Protein AF-A0A7S7QBY3-F1 (afdb_monomer_lite)

Sequence (77 aa):
MGSPREKGGGAMIENVMTNPAYWRDRAARTRAKAELFRYQNSRANLLKIAEEYDRLANYAEQQLLRAPTLRLSGQSP

Radius of gyration: 19.53 Å; chains: 1; bounding box: 45×36×56 Å

Foldseek 3Di:
DDDDPDDDPPPVVVVCQLALVNLQVQLVVLQVVLVVDPDPVSSVVSNVVSVVSNVSSVVSVVVVVPPPPPPPPPDDD

Secondary structure (DSSP, 8-state):
--------SSTTTTTTTT-HHHHHHHHHHHHHHHHT--SHHHHHHHHHHHHHHHHHHHHHHHHHHHS--S-S-----

pLDDT: mean 78.82, std 20.6, range [41.22, 98.0]

Structure (mmCIF, N/CA/C/O backbone):
data_AF-A0A7S7QBY3-F1
#
_entry.id   AF-A0A7S7QBY3-F1
#
loop_
_atom_site.group_PDB
_atom_site.id
_atom_site.type_symbol
_atom_site.label_atom_id
_atom_site.label_alt_id
_atom_site.label_comp_id
_atom_site.label_asym_id
_atom_site.label_entity_id
_atom_site.label_seq_id
_atom_site.pdbx_PDB_ins_code
_atom_site.Cartn_x
_atom_site.Cartn_y
_atom_site.Cartn_z
_atom_site.occupancy
_atom_site.B_iso_or_equiv
_atom_site.auth_seq_id
_atom_site.auth_comp_id
_atom_site.auth_asym_id
_atom_site.auth_atom_id
_atom_site.pdbx_PDB_model_num
ATOM 1 N N . MET A 1 1 ? -31.088 29.456 -14.944 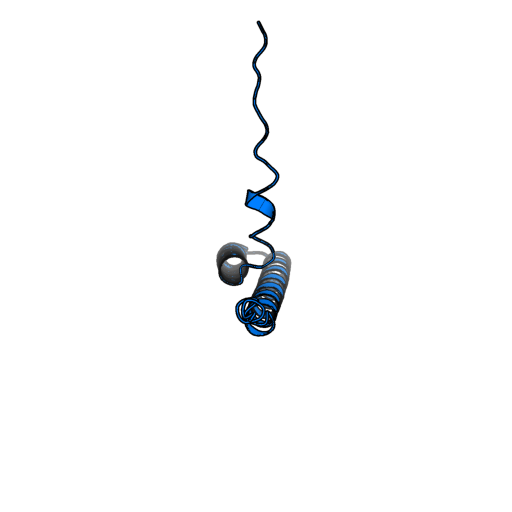1.00 41.22 1 MET A N 1
ATOM 2 C CA . MET A 1 1 ? -31.288 28.000 -14.791 1.00 41.22 1 MET A CA 1
ATOM 3 C C . MET A 1 1 ? -30.088 27.450 -14.022 1.00 41.22 1 MET A C 1
ATOM 5 O O . MET A 1 1 ? -29.051 27.186 -14.616 1.00 41.22 1 MET A O 1
ATOM 9 N N . GLY A 1 2 ? -30.156 27.439 -12.690 1.00 47.38 2 GLY A N 1
ATOM 10 C CA . GLY A 1 2 ? -29.074 26.920 -11.850 1.00 47.38 2 GLY A CA 1
ATOM 11 C C . GLY A 1 2 ? -29.122 25.397 -11.825 1.00 47.38 2 GLY A C 1
ATOM 12 O O . GLY A 1 2 ? -30.197 24.829 -11.670 1.00 47.38 2 GLY A O 1
ATOM 13 N N . SER A 1 3 ? -27.976 24.744 -11.987 1.00 47.59 3 SER A N 1
ATOM 14 C CA . SER A 1 3 ? -27.826 23.338 -11.611 1.00 47.59 3 SER A CA 1
ATOM 15 C C . SER A 1 3 ? -27.140 23.293 -10.248 1.00 47.59 3 SER A C 1
ATOM 17 O O . SER A 1 3 ? -25.944 23.586 -10.176 1.00 47.59 3 SER A O 1
ATOM 19 N N . PRO A 1 4 ? -27.856 22.965 -9.160 1.00 55.25 4 PRO A N 1
ATOM 20 C CA . PRO A 1 4 ? -27.231 22.688 -7.884 1.00 55.25 4 PRO A CA 1
ATOM 21 C C . PRO A 1 4 ? -26.738 21.244 -7.945 1.00 55.25 4 PRO A C 1
ATOM 23 O O . PRO A 1 4 ? -27.528 20.307 -7.871 1.00 55.25 4 PRO A O 1
ATOM 26 N N . ARG A 1 5 ? -25.430 21.034 -8.123 1.00 53.94 5 ARG A N 1
ATOM 27 C CA . ARG A 1 5 ? -24.850 19.719 -7.829 1.00 53.94 5 ARG A CA 1
ATOM 28 C C . ARG A 1 5 ? -24.322 19.750 -6.411 1.00 53.94 5 ARG A C 1
ATOM 30 O O . ARG A 1 5 ? -23.214 20.199 -6.128 1.00 53.94 5 ARG A O 1
ATOM 37 N N . GLU A 1 6 ? -25.225 19.357 -5.530 1.00 54.31 6 GLU A N 1
ATOM 38 C CA . GLU A 1 6 ? -25.039 19.268 -4.099 1.00 54.31 6 GLU A CA 1
ATOM 39 C C . GLU A 1 6 ? -23.868 18.336 -3.748 1.00 54.31 6 GLU A C 1
ATOM 41 O O . GLU A 1 6 ? -23.753 17.205 -4.216 1.00 54.31 6 GLU A O 1
ATOM 46 N N . LYS A 1 7 ? -22.948 18.902 -2.964 1.00 57.09 7 LYS A N 1
ATOM 47 C CA . LYS A 1 7 ? -22.235 18.323 -1.816 1.00 57.09 7 LYS A CA 1
ATOM 48 C C . LYS A 1 7 ? -22.381 16.799 -1.626 1.00 57.09 7 LYS A C 1
ATOM 50 O O . LYS A 1 7 ? -23.429 16.313 -1.226 1.00 57.09 7 LYS A O 1
ATOM 55 N N . GLY A 1 8 ? -21.265 16.075 -1.748 1.00 43.81 8 GLY A N 1
ATOM 56 C CA . GLY A 1 8 ? -21.172 14.677 -1.299 1.00 43.81 8 GLY A CA 1
ATOM 57 C C . GLY A 1 8 ? -19.755 14.109 -1.139 1.00 43.81 8 GLY A C 1
ATOM 58 O O . GLY A 1 8 ? -19.598 12.901 -1.041 1.00 43.81 8 GLY A O 1
ATOM 59 N N . GLY A 1 9 ? -18.707 14.943 -1.139 1.00 47.22 9 GLY A N 1
ATOM 60 C CA . GLY A 1 9 ? -17.309 14.476 -1.093 1.00 47.22 9 GLY A CA 1
ATOM 61 C C . GLY A 1 9 ? -16.710 14.280 0.306 1.00 47.22 9 GLY A C 1
ATOM 62 O O . GLY A 1 9 ? -15.561 13.867 0.401 1.00 47.22 9 GLY A O 1
ATOM 63 N N . GLY A 1 10 ? -17.446 14.607 1.376 1.00 43.69 10 GLY A N 1
ATOM 6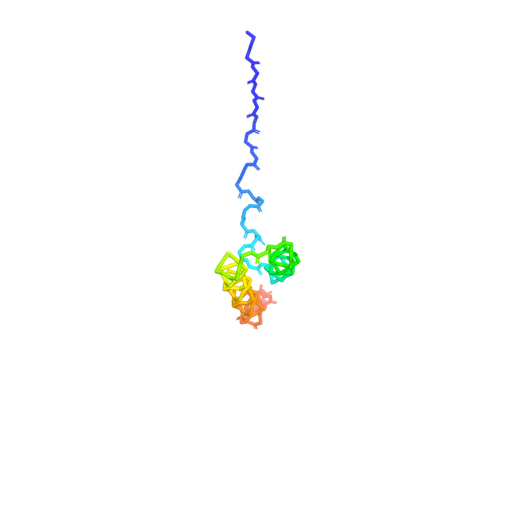4 C CA . GLY A 1 10 ? -16.920 14.612 2.750 1.00 43.69 10 GLY A CA 1
ATOM 65 C C . GLY A 1 10 ? -16.953 13.246 3.439 1.00 43.69 10 GLY A C 1
ATOM 66 O O . GLY A 1 10 ? -15.935 12.793 3.936 1.00 43.69 10 GLY A O 1
ATOM 67 N N . ALA A 1 11 ? -18.084 12.537 3.382 1.00 47.75 11 ALA A N 1
ATOM 68 C CA . ALA A 1 11 ? -18.296 11.342 4.208 1.00 47.75 11 ALA A CA 1
ATOM 69 C C . ALA A 1 11 ? -17.664 10.044 3.657 1.00 47.75 11 ALA A C 1
ATOM 71 O O . ALA A 1 11 ? -17.453 9.095 4.407 1.00 47.75 11 ALA A O 1
ATOM 72 N N . MET A 1 12 ? -17.342 9.965 2.355 1.00 50.41 12 MET A N 1
ATOM 73 C CA . MET A 1 12 ? -16.737 8.750 1.770 1.00 50.41 12 MET A CA 1
ATOM 74 C C . MET A 1 12 ? -15.216 8.659 1.966 1.00 50.41 12 MET A C 1
ATOM 76 O O . MET A 1 12 ? -14.657 7.567 1.868 1.00 50.41 12 MET A O 1
ATOM 80 N N . ILE A 1 13 ? -14.537 9.775 2.261 1.00 51.25 13 ILE A N 1
ATOM 81 C CA . ILE A 1 13 ? -13.090 9.780 2.535 1.00 51.25 13 ILE A CA 1
ATOM 82 C C . ILE A 1 13 ? -12.762 9.426 3.991 1.00 51.25 13 ILE A C 1
ATOM 84 O O . ILE A 1 13 ? -11.658 8.962 4.273 1.00 51.25 13 ILE A O 1
ATOM 88 N N . GLU A 1 14 ? -13.721 9.590 4.906 1.00 51.94 14 GLU A N 1
ATOM 89 C CA . GLU A 1 14 ? -13.511 9.388 6.345 1.00 51.94 14 GLU A CA 1
ATOM 90 C C . GLU A 1 14 ? -13.281 7.913 6.716 1.00 51.94 14 GLU A C 1
ATOM 92 O O . GLU A 1 14 ? -12.698 7.629 7.757 1.00 51.94 14 GLU A O 1
ATOM 97 N N . ASN A 1 15 ? -13.641 6.965 5.839 1.00 63.62 15 ASN A N 1
ATOM 98 C CA . ASN A 1 15 ? -13.545 5.531 6.132 1.00 63.62 15 ASN A CA 1
ATOM 99 C C . ASN A 1 15 ? -12.485 4.763 5.318 1.00 63.62 15 ASN A C 1
ATOM 101 O O . ASN A 1 15 ? -12.334 3.559 5.502 1.00 63.62 15 ASN A O 1
ATOM 105 N N . VAL A 1 16 ? -11.744 5.399 4.400 1.00 67.12 16 VAL A N 1
ATOM 106 C CA . VAL A 1 16 ? -10.676 4.696 3.647 1.00 67.12 16 VAL A CA 1
ATOM 107 C C . VAL A 1 16 ? -9.376 4.599 4.435 1.00 67.12 16 VAL A C 1
ATOM 109 O O . VAL A 1 16 ? -8.678 3.594 4.335 1.00 67.12 16 VAL A O 1
ATOM 112 N N . MET A 1 17 ? -9.054 5.610 5.248 1.00 74.44 17 MET A N 1
ATOM 113 C CA . MET A 1 17 ? -7.800 5.635 6.010 1.00 74.44 17 MET A CA 1
ATOM 114 C C . MET A 1 17 ? -7.752 4.567 7.108 1.00 74.44 17 MET A C 1
ATOM 116 O O . MET A 1 17 ? -6.687 4.014 7.370 1.00 74.44 17 MET A O 1
ATOM 120 N N . THR A 1 18 ? -8.901 4.238 7.698 1.00 80.62 18 THR A N 1
ATOM 121 C CA . THR A 1 18 ? -9.057 3.258 8.784 1.00 80.62 18 THR A CA 1
ATOM 122 C C . THR A 1 18 ? -9.464 1.866 8.301 1.00 80.62 18 THR A C 1
ATOM 124 O O . THR A 1 18 ? -9.600 0.960 9.119 1.00 80.62 18 THR A O 1
ATOM 127 N N . ASN A 1 19 ? -9.649 1.660 6.994 1.00 89.31 19 ASN A N 1
ATOM 128 C CA . ASN A 1 19 ? -10.074 0.374 6.455 1.00 89.31 19 ASN A CA 1
ATOM 129 C C . ASN A 1 19 ? -8.863 -0.467 6.008 1.00 89.31 19 ASN A C 1
ATOM 131 O O . ASN A 1 19 ? -8.303 -0.210 4.937 1.00 89.31 19 ASN A O 1
ATOM 135 N N . PRO A 1 20 ? -8.470 -1.512 6.763 1.00 93.12 20 PRO A N 1
ATOM 136 C CA . PRO A 1 20 ? -7.344 -2.358 6.382 1.00 93.12 20 PRO A CA 1
ATOM 137 C C . PRO A 1 20 ? -7.583 -3.083 5.052 1.00 93.12 20 PRO A C 1
ATOM 139 O O . PRO A 1 20 ? -6.657 -3.206 4.252 1.00 93.12 20 PRO A O 1
ATOM 142 N N . ALA A 1 21 ? -8.819 -3.504 4.756 1.00 93.06 21 ALA A N 1
ATOM 143 C CA . ALA A 1 21 ? -9.139 -4.225 3.524 1.00 93.06 21 ALA A CA 1
ATOM 144 C C . ALA A 1 21 ? -8.929 -3.360 2.272 1.00 93.06 21 ALA A C 1
ATOM 146 O O . ALA A 1 21 ? -8.442 -3.857 1.257 1.00 93.06 21 ALA A O 1
ATOM 147 N N . TYR A 1 22 ? -9.220 -2.057 2.356 1.00 92.94 22 TYR A N 1
ATOM 148 C CA . TYR A 1 22 ? -8.944 -1.112 1.270 1.00 92.94 22 TYR A CA 1
ATOM 149 C C . TYR A 1 22 ? -7.445 -1.052 0.947 1.00 92.94 22 TYR A C 1
ATOM 151 O O . TYR A 1 22 ? -7.039 -1.138 -0.215 1.00 92.94 22 TYR A O 1
ATOM 159 N N . TRP A 1 23 ? -6.606 -0.957 1.978 1.00 95.25 23 TRP A N 1
ATOM 160 C CA . TRP A 1 23 ? -5.158 -0.905 1.809 1.00 95.25 23 TRP A CA 1
ATOM 161 C C . TRP A 1 23 ? -4.580 -2.226 1.283 1.00 95.25 23 TRP A C 1
ATOM 163 O O . TRP A 1 23 ? -3.737 -2.201 0.384 1.00 95.25 23 TRP A O 1
ATOM 173 N N . ARG A 1 24 ? -5.086 -3.379 1.745 1.00 96.56 24 ARG A N 1
ATOM 174 C CA . ARG A 1 24 ? -4.703 -4.699 1.206 1.00 96.56 24 ARG A CA 1
ATOM 175 C C . ARG A 1 24 ? -5.072 -4.849 -0.269 1.00 96.56 24 ARG A C 1
ATOM 177 O O . ARG A 1 24 ? -4.242 -5.291 -1.062 1.00 96.56 24 ARG A O 1
ATOM 184 N N . ASP A 1 25 ? -6.279 -4.441 -0.653 1.00 96.31 25 ASP A N 1
ATOM 185 C CA . ASP A 1 25 ? -6.730 -4.462 -2.047 1.00 96.31 25 ASP A CA 1
ATOM 186 C C . ASP A 1 25 ? -5.824 -3.596 -2.942 1.00 96.31 25 ASP A C 1
ATOM 188 O O . ASP A 1 25 ? -5.344 -4.045 -3.988 1.00 96.31 25 ASP A O 1
ATOM 192 N N . ARG A 1 26 ? -5.487 -2.381 -2.492 1.00 95.88 26 ARG A N 1
ATOM 193 C CA . ARG A 1 26 ? -4.552 -1.490 -3.196 1.00 95.88 26 ARG A CA 1
ATOM 194 C C . ARG A 1 26 ? -3.158 -2.096 -3.327 1.00 95.88 26 ARG A C 1
ATOM 196 O O . ARG A 1 26 ? -2.561 -1.998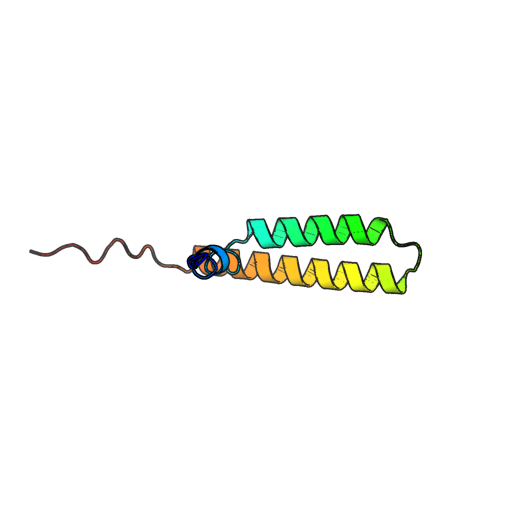 -4.404 1.00 95.88 26 ARG A O 1
ATOM 203 N N . ALA A 1 27 ? -2.650 -2.739 -2.278 1.00 97.75 27 ALA A N 1
ATOM 204 C CA . ALA A 1 27 ? -1.374 -3.443 -2.318 1.00 97.75 27 ALA A CA 1
ATOM 205 C C . ALA A 1 27 ? -1.401 -4.571 -3.364 1.00 97.75 27 ALA A C 1
ATOM 207 O O . ALA A 1 27 ? -0.525 -4.631 -4.229 1.00 97.75 27 ALA A O 1
ATOM 208 N N . ALA A 1 28 ? -2.445 -5.406 -3.359 1.00 97.88 28 ALA A N 1
ATOM 209 C CA . ALA A 1 28 ? -2.615 -6.509 -4.305 1.00 97.88 28 ALA A CA 1
ATOM 210 C C . ALA A 1 28 ? -2.679 -6.025 -5.764 1.00 97.88 28 ALA A C 1
ATOM 212 O O . ALA A 1 28 ? -1.923 -6.506 -6.609 1.00 97.88 28 ALA A O 1
ATOM 213 N N . ARG A 1 29 ? -3.498 -5.006 -6.059 1.00 97.62 29 ARG A N 1
ATOM 214 C CA . ARG A 1 29 ? -3.577 -4.413 -7.408 1.00 97.62 29 ARG A CA 1
ATOM 215 C C . ARG A 1 29 ? -2.247 -3.818 -7.858 1.00 97.62 29 ARG A C 1
ATOM 217 O O . ARG A 1 29 ? -1.903 -3.897 -9.035 1.00 97.62 29 ARG A O 1
ATOM 224 N N . THR A 1 30 ? -1.491 -3.225 -6.936 1.00 97.44 30 THR A N 1
ATOM 225 C CA . THR A 1 30 ? -0.185 -2.631 -7.248 1.00 97.44 30 THR A CA 1
ATOM 226 C C . THR A 1 30 ? 0.856 -3.707 -7.554 1.00 97.44 30 THR A C 1
ATOM 228 O O . THR A 1 30 ? 1.622 -3.539 -8.502 1.00 97.44 30 THR A O 1
ATOM 231 N N . ARG A 1 31 ? 0.842 -4.837 -6.833 1.00 97.50 31 ARG A N 1
ATOM 232 C CA . ARG A 1 31 ? 1.683 -6.006 -7.147 1.00 97.50 31 ARG A CA 1
ATOM 233 C C . ARG A 1 31 ? 1.351 -6.589 -8.515 1.00 97.50 31 ARG A C 1
ATOM 235 O O . ARG A 1 31 ? 2.253 -6.700 -9.335 1.00 97.50 31 ARG A O 1
ATOM 242 N N . ALA A 1 32 ? 0.070 -6.838 -8.790 1.00 97.06 32 ALA A N 1
ATOM 243 C CA . ALA A 1 32 ? -0.378 -7.321 -10.096 1.00 97.06 32 ALA A CA 1
ATOM 244 C C . ALA A 1 32 ? 0.044 -6.364 -11.221 1.00 97.06 32 ALA A C 1
ATOM 246 O O . ALA A 1 32 ? 0.541 -6.779 -12.263 1.00 97.06 32 ALA A O 1
ATOM 247 N N . LYS A 1 33 ? -0.065 -5.048 -10.990 1.00 95.56 33 LYS A N 1
ATOM 248 C CA . LYS A 1 33 ? 0.444 -4.047 -11.928 1.00 95.56 33 LYS A CA 1
ATOM 249 C C . LYS A 1 33 ? 1.958 -4.151 -12.102 1.00 95.56 33 LYS A C 1
ATOM 251 O O . LYS A 1 33 ? 2.414 -4.046 -13.230 1.00 95.56 33 LYS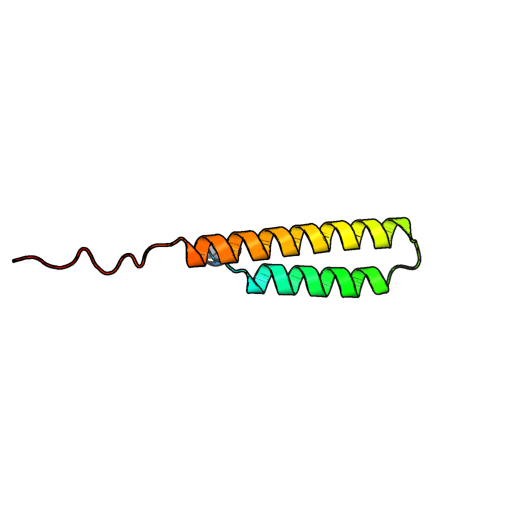 A O 1
ATOM 256 N N . ALA A 1 34 ? 2.729 -4.356 -11.033 1.00 96.38 34 ALA A N 1
ATOM 257 C CA . ALA A 1 34 ? 4.185 -4.494 -11.090 1.00 96.38 34 ALA A CA 1
ATOM 258 C C . ALA A 1 34 ? 4.638 -5.687 -11.945 1.00 96.38 34 ALA A C 1
ATOM 260 O O . ALA A 1 34 ? 5.662 -5.590 -12.619 1.00 96.38 34 ALA A O 1
ATOM 261 N N . GLU A 1 35 ? 3.871 -6.779 -11.959 1.00 94.25 35 GLU A N 1
ATOM 262 C CA . GLU A 1 35 ? 4.141 -7.954 -12.801 1.00 94.25 35 GLU A CA 1
ATOM 263 C C . GLU A 1 35 ? 4.030 -7.651 -14.301 1.00 94.25 35 GLU A C 1
ATOM 265 O O . GLU A 1 35 ? 4.725 -8.267 -15.104 1.00 94.25 35 GLU A O 1
ATOM 270 N N . LEU A 1 36 ? 3.236 -6.646 -14.682 1.00 93.81 36 LEU A N 1
ATOM 271 C CA . LEU A 1 36 ? 3.096 -6.206 -16.073 1.00 93.81 36 LEU A CA 1
ATOM 272 C C . LEU A 1 36 ? 4.284 -5.354 -16.561 1.00 93.81 36 LEU A C 1
ATOM 274 O O . LEU A 1 36 ? 4.376 -5.053 -17.752 1.00 93.81 36 LEU A O 1
ATOM 278 N N . PHE A 1 37 ? 5.196 -4.933 -15.675 1.00 90.62 37 PHE A N 1
ATOM 279 C CA . PHE A 1 37 ? 6.334 -4.090 -16.053 1.00 90.62 37 PHE A CA 1
ATOM 280 C C . PHE A 1 37 ? 7.564 -4.920 -16.418 1.00 90.62 37 PHE A C 1
ATOM 282 O O . PHE A 1 37 ? 8.131 -5.640 -15.599 1.00 90.62 37 PHE A O 1
ATOM 289 N N . ARG A 1 38 ? 8.054 -4.710 -17.645 1.00 87.88 38 ARG A N 1
ATOM 290 C CA . ARG A 1 38 ? 9.305 -5.300 -18.148 1.00 87.88 38 ARG A CA 1
ATOM 291 C C . ARG A 1 38 ? 10.556 -4.687 -17.510 1.00 87.88 38 ARG A C 1
ATOM 293 O O . ARG A 1 38 ? 11.573 -5.359 -17.364 1.00 87.88 38 ARG A O 1
ATOM 300 N N . TYR A 1 39 ? 10.496 -3.405 -17.146 1.00 92.00 39 TYR A N 1
ATOM 301 C CA . TYR A 1 39 ? 11.628 -2.690 -16.561 1.00 92.00 39 TYR A CA 1
ATOM 302 C C . TYR A 1 39 ? 11.735 -2.961 -15.062 1.00 92.00 39 TYR A C 1
ATOM 304 O O . TYR A 1 39 ? 10.840 -2.609 -14.290 1.00 92.00 39 TYR A O 1
ATOM 312 N N . GLN A 1 40 ? 12.871 -3.528 -14.649 1.00 91.38 40 GLN A N 1
ATOM 313 C CA . GLN A 1 40 ? 13.120 -3.924 -13.260 1.00 91.38 40 GLN A CA 1
ATOM 314 C C . GLN A 1 40 ? 12.994 -2.750 -12.279 1.00 91.38 40 GLN A C 1
ATOM 316 O O . GLN A 1 40 ? 12.399 -2.912 -11.220 1.00 91.38 40 GLN A O 1
ATOM 321 N N . ASN A 1 41 ? 13.466 -1.552 -12.647 1.00 93.62 41 ASN A N 1
ATOM 322 C CA . ASN A 1 41 ? 13.369 -0.374 -11.780 1.00 93.62 41 ASN A CA 1
ATOM 323 C C . ASN A 1 41 ? 11.912 0.068 -11.547 1.00 93.62 41 ASN A C 1
ATOM 325 O O . ASN A 1 41 ? 11.510 0.334 -10.416 1.00 93.62 41 ASN A O 1
ATOM 329 N N . SER A 1 42 ? 11.092 0.095 -12.602 1.00 92.88 42 SER A N 1
ATOM 330 C CA . SER A 1 42 ? 9.667 0.434 -12.497 1.00 92.88 42 SER A CA 1
ATOM 331 C C . SER A 1 42 ? 8.900 -0.607 -11.683 1.00 92.88 42 SER A C 1
ATOM 333 O O . SER A 1 42 ? 8.092 -0.241 -10.829 1.00 92.88 42 SER A O 1
ATOM 335 N N . ARG A 1 43 ? 9.197 -1.896 -11.895 1.00 95.12 43 ARG A N 1
ATOM 336 C CA . ARG A 1 43 ? 8.647 -2.995 -11.094 1.00 95.12 43 ARG A CA 1
ATOM 337 C C . ARG A 1 43 ? 9.016 -2.840 -9.620 1.00 95.12 43 ARG A C 1
ATOM 339 O O . ARG A 1 43 ? 8.129 -2.871 -8.774 1.00 95.12 43 ARG A O 1
ATOM 346 N N . ALA A 1 44 ? 10.293 -2.620 -9.313 1.00 96.56 44 ALA A N 1
ATOM 347 C CA . ALA A 1 44 ? 10.768 -2.440 -7.944 1.00 96.56 44 ALA A CA 1
ATOM 348 C C . ALA A 1 44 ? 10.090 -1.247 -7.253 1.00 96.56 44 ALA A C 1
ATOM 350 O O . ALA A 1 44 ? 9.693 -1.353 -6.096 1.00 96.56 44 ALA A O 1
ATOM 351 N N . ASN A 1 45 ? 9.891 -0.133 -7.964 1.00 97.00 45 ASN A N 1
ATOM 352 C CA . ASN A 1 45 ? 9.184 1.021 -7.412 1.00 97.00 45 ASN A CA 1
ATOM 353 C C . ASN A 1 45 ? 7.715 0.706 -7.078 1.00 97.00 45 ASN A C 1
ATOM 355 O O . ASN A 1 45 ? 7.223 1.092 -6.022 1.00 97.00 45 ASN A O 1
ATOM 359 N N . LEU A 1 46 ? 7.016 -0.030 -7.947 1.00 97.12 46 LEU A N 1
ATOM 360 C CA . LEU A 1 46 ? 5.637 -0.452 -7.685 1.00 97.12 46 LEU A CA 1
ATOM 361 C C . LEU A 1 46 ? 5.545 -1.418 -6.501 1.00 97.12 46 LEU A C 1
ATOM 363 O O . LEU A 1 46 ? 4.627 -1.299 -5.693 1.00 97.12 46 LEU A O 1
ATOM 367 N N . LEU A 1 47 ? 6.505 -2.332 -6.355 1.00 97.69 47 LEU A N 1
ATOM 368 C CA . LEU A 1 47 ? 6.554 -3.228 -5.199 1.00 97.69 47 LEU A CA 1
ATOM 369 C C . LEU A 1 47 ? 6.747 -2.451 -3.891 1.00 97.69 47 LEU A C 1
ATOM 371 O O . LEU A 1 47 ? 5.976 -2.671 -2.962 1.00 97.69 47 LEU A O 1
ATOM 375 N N . LYS A 1 48 ? 7.647 -1.458 -3.860 1.00 97.88 48 LYS A N 1
ATOM 376 C CA . LYS A 1 48 ? 7.819 -0.573 -2.692 1.00 97.88 48 LYS A CA 1
ATOM 377 C C . LYS A 1 48 ? 6.529 0.157 -2.312 1.00 97.88 48 LYS A C 1
ATOM 379 O O . LYS A 1 48 ? 6.211 0.287 -1.133 1.00 97.88 48 LYS A O 1
ATOM 384 N N . ILE A 1 49 ? 5.762 0.616 -3.304 1.00 97.69 49 ILE A N 1
ATOM 385 C CA . ILE A 1 49 ? 4.457 1.251 -3.063 1.00 97.69 49 ILE A CA 1
ATOM 386 C C . ILE A 1 49 ? 3.456 0.236 -2.493 1.00 97.69 49 ILE A C 1
ATOM 388 O O . ILE A 1 49 ? 2.723 0.557 -1.560 1.00 97.69 49 ILE A O 1
ATOM 392 N N . ALA A 1 50 ? 3.429 -0.994 -3.013 1.00 97.88 50 ALA A N 1
ATOM 393 C CA . ALA A 1 50 ? 2.571 -2.047 -2.476 1.00 97.88 50 ALA A CA 1
ATOM 394 C C . ALA A 1 50 ? 2.919 -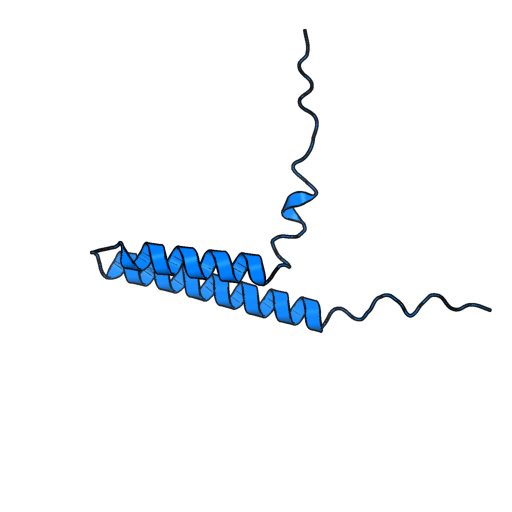2.396 -1.017 1.00 97.88 50 ALA A C 1
ATOM 396 O O . ALA A 1 50 ? 2.019 -2.621 -0.213 1.00 97.88 50 ALA A O 1
ATOM 397 N N . GLU A 1 51 ? 4.204 -2.396 -0.660 1.00 97.88 51 GLU A N 1
ATOM 398 C CA . GLU A 1 51 ? 4.661 -2.591 0.721 1.00 97.88 51 GLU A CA 1
ATOM 399 C C . GLU A 1 51 ? 4.220 -1.454 1.652 1.00 97.88 51 GLU A C 1
ATOM 401 O O . GLU A 1 51 ? 3.850 -1.707 2.797 1.00 97.88 51 GLU A O 1
ATOM 406 N N . GLU A 1 52 ? 4.216 -0.205 1.177 1.00 98.00 52 GLU A N 1
ATOM 407 C CA . GLU A 1 52 ? 3.672 0.924 1.945 1.00 98.00 52 GLU A CA 1
ATOM 408 C C . GLU A 1 52 ? 2.161 0.773 2.177 1.00 98.00 52 GLU A C 1
ATOM 410 O O . GLU A 1 52 ? 1.669 1.012 3.279 1.00 98.00 52 GLU A O 1
ATOM 415 N N . TYR A 1 53 ? 1.413 0.287 1.182 1.00 97.38 53 TYR A N 1
ATOM 416 C CA . TYR A 1 53 ? -0.002 -0.030 1.376 1.00 97.38 53 TYR A CA 1
ATOM 417 C C . TYR A 1 53 ? -0.220 -1.158 2.396 1.00 97.38 53 TYR A C 1
ATOM 419 O O . TYR A 1 53 ? -1.118 -1.044 3.224 1.00 97.38 53 TYR A O 1
ATOM 427 N N . ASP A 1 54 ? 0.608 -2.205 2.420 1.00 96.81 54 ASP A N 1
ATOM 428 C CA . ASP A 1 54 ? 0.525 -3.225 3.478 1.00 96.81 54 ASP A CA 1
ATOM 429 C C . ASP A 1 54 ? 0.830 -2.653 4.872 1.00 96.81 54 ASP A C 1
ATOM 431 O O . ASP A 1 54 ? 0.158 -3.005 5.843 1.00 96.81 54 ASP A O 1
ATOM 435 N N . ARG A 1 55 ? 1.790 -1.724 4.989 1.00 96.31 55 ARG A N 1
ATOM 436 C CA . ARG A 1 55 ? 2.062 -1.024 6.257 1.00 96.31 55 ARG A CA 1
ATOM 437 C C . ARG A 1 55 ? 0.859 -0.203 6.722 1.00 96.31 55 ARG A C 1
ATOM 439 O O . ARG A 1 55 ? 0.502 -0.275 7.898 1.00 96.31 55 ARG A O 1
ATOM 446 N N . LEU A 1 56 ? 0.191 0.504 5.810 1.00 94.75 56 LEU A N 1
ATOM 447 C CA . LEU A 1 56 ? -1.049 1.228 6.109 1.00 94.75 56 LEU A CA 1
ATOM 448 C C . LEU A 1 56 ? -2.192 0.286 6.505 1.00 94.75 56 LEU A C 1
ATOM 450 O O . LEU A 1 56 ? -2.9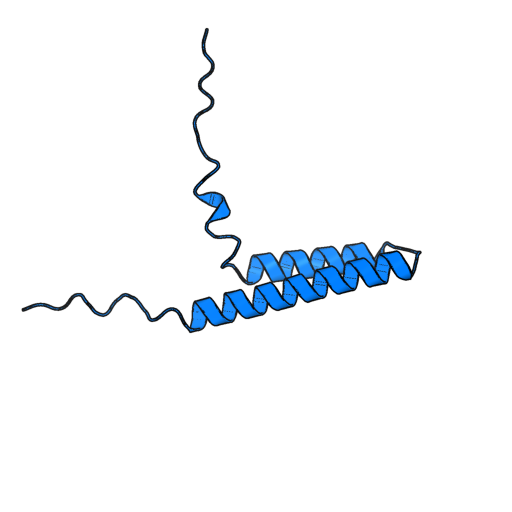28 0.591 7.441 1.00 94.75 56 LEU A O 1
ATOM 454 N N . ALA A 1 57 ? -2.308 -0.878 5.860 1.00 95.25 57 ALA A N 1
ATOM 455 C CA . ALA A 1 57 ? -3.283 -1.895 6.242 1.00 95.25 57 ALA A CA 1
ATOM 456 C C . ALA A 1 57 ? -3.053 -2.381 7.678 1.00 95.25 57 ALA A C 1
ATOM 458 O O . ALA A 1 57 ? -3.982 -2.392 8.481 1.00 95.25 57 ALA A O 1
ATOM 459 N N . ASN A 1 58 ? -1.808 -2.718 8.019 1.00 94.88 58 ASN A N 1
ATOM 460 C CA . ASN A 1 58 ? -1.442 -3.156 9.366 1.00 94.88 58 ASN A CA 1
ATOM 461 C C . ASN A 1 58 ? -1.697 -2.063 10.409 1.00 94.88 58 ASN A C 1
ATOM 463 O O . ASN A 1 58 ? -2.148 -2.356 11.513 1.00 94.88 58 ASN A O 1
ATOM 467 N N . TYR A 1 59 ? -1.416 -0.803 10.073 1.00 92.56 59 TYR A N 1
ATOM 468 C CA . TYR A 1 59 ? -1.683 0.325 10.960 1.00 92.56 59 TYR A CA 1
ATOM 469 C C . TYR A 1 59 ? -3.186 0.527 11.191 1.00 92.56 59 TYR A C 1
ATOM 471 O O . TYR A 1 59 ? -3.616 0.711 12.328 1.00 92.56 59 TYR A O 1
ATOM 479 N N . ALA A 1 60 ? -3.997 0.443 10.134 1.00 90.69 60 ALA A N 1
ATOM 480 C CA . ALA A 1 60 ? -5.451 0.512 10.232 1.00 90.69 60 ALA A CA 1
ATOM 481 C C . ALA A 1 60 ? -6.019 -0.628 11.094 1.00 90.69 60 ALA A C 1
ATOM 483 O O . ALA A 1 60 ? -6.846 -0.387 11.967 1.00 90.69 60 ALA A O 1
ATOM 484 N N . GLU A 1 61 ? -5.521 -1.852 10.916 1.00 91.50 61 GLU A N 1
ATOM 485 C CA . GLU A 1 61 ? -5.911 -3.012 11.724 1.00 91.50 61 GLU A CA 1
ATOM 486 C C . GLU A 1 61 ? -5.560 -2.816 13.208 1.00 91.50 61 GLU A C 1
ATOM 488 O O . GLU A 1 61 ? -6.402 -3.017 14.080 1.00 91.50 61 GLU A O 1
ATOM 493 N N . GLN A 1 62 ? -4.359 -2.312 13.505 1.00 91.06 62 GLN A N 1
ATOM 494 C CA . GLN A 1 62 ? -3.954 -1.969 14.873 1.00 91.06 62 GLN A CA 1
ATOM 495 C C . GLN A 1 62 ? -4.832 -0.875 15.487 1.00 91.06 62 GLN A C 1
ATOM 497 O O . GLN A 1 62 ? -5.159 -0.948 16.670 1.00 91.06 62 GLN A O 1
ATOM 502 N N . GLN A 1 63 ? -5.236 0.132 14.709 1.00 86.31 63 GLN A N 1
ATOM 503 C CA . GLN A 1 63 ? -6.159 1.158 15.190 1.00 86.31 63 GLN A CA 1
ATOM 504 C C . GLN A 1 63 ? -7.545 0.589 15.500 1.00 86.31 63 GLN A C 1
ATOM 506 O O . GLN A 1 63 ? -8.121 0.951 16.524 1.00 86.31 63 GLN A O 1
ATOM 511 N N . LEU A 1 64 ? -8.056 -0.329 14.674 1.00 84.44 64 LEU A N 1
ATOM 512 C CA . LEU A 1 64 ? -9.320 -1.019 14.942 1.00 84.44 64 LEU A CA 1
ATOM 513 C C . LEU A 1 64 ? -9.248 -1.869 16.215 1.00 84.44 64 LEU A C 1
ATOM 515 O O . LEU A 1 64 ? -10.188 -1.858 17.002 1.00 84.44 64 LEU A O 1
ATOM 519 N N . LEU A 1 65 ? -8.127 -2.556 16.450 1.00 83.81 65 LEU A N 1
ATOM 520 C CA . LEU A 1 65 ? -7.904 -3.339 17.671 1.00 83.81 65 LEU A CA 1
ATOM 521 C C . LEU A 1 65 ? -7.749 -2.459 18.919 1.00 83.81 65 LEU A C 1
ATOM 523 O O . LEU A 1 65 ? -8.112 -2.871 20.018 1.00 83.81 65 LEU A O 1
ATOM 527 N N . ARG A 1 66 ? -7.184 -1.256 18.761 1.00 78.19 66 ARG A N 1
ATOM 528 C CA . ARG A 1 66 ? -6.919 -0.323 19.862 1.00 78.19 66 ARG A CA 1
ATOM 529 C C . ARG A 1 66 ? -8.099 0.587 20.177 1.00 78.19 66 ARG A C 1
ATOM 531 O O . ARG A 1 66 ? -8.095 1.178 21.252 1.00 78.19 66 ARG A O 1
ATOM 538 N N . ALA A 1 67 ? -9.079 0.718 19.283 1.00 66.31 67 ALA A N 1
ATOM 539 C CA . ALA A 1 67 ? -10.312 1.435 19.567 1.00 66.31 67 ALA A CA 1
ATOM 540 C C . ALA A 1 67 ? -11.035 0.712 20.716 1.00 66.31 67 ALA A C 1
ATOM 542 O O . ALA A 1 67 ? -11.576 -0.376 20.503 1.00 66.31 67 ALA A O 1
ATOM 543 N N . PRO A 1 68 ? -11.047 1.266 21.946 1.00 56.25 68 PRO A N 1
ATOM 544 C CA . PRO A 1 68 ? -11.840 0.668 22.995 1.00 56.25 68 PRO A CA 1
ATOM 545 C C . PRO A 1 68 ? -13.288 0.781 22.535 1.00 56.25 68 PRO A C 1
ATOM 547 O O . PRO A 1 68 ? -13.725 1.844 22.091 1.00 56.25 68 PRO A O 1
ATOM 550 N N . THR A 1 69 ? -14.023 -0.321 22.617 1.00 55.44 69 THR A N 1
ATOM 551 C CA . THR A 1 69 ? -15.482 -0.345 22.595 1.00 55.44 69 THR A CA 1
ATOM 552 C C . THR A 1 69 ? -16.024 0.827 23.414 1.00 55.44 69 THR A C 1
ATOM 554 O O . THR A 1 69 ? -16.136 0.757 24.637 1.00 55.44 69 THR A O 1
ATOM 557 N N . LEU A 1 70 ? -16.361 1.920 22.728 1.00 50.91 70 LEU A N 1
ATOM 558 C CA . LEU A 1 70 ? -16.950 3.150 23.260 1.00 50.91 70 LEU A CA 1
ATOM 559 C C . LEU A 1 70 ? -18.446 2.889 23.529 1.00 50.91 70 LEU A C 1
ATOM 561 O O . LEU A 1 70 ? -19.343 3.516 22.966 1.00 50.91 70 LEU A O 1
ATOM 565 N N . ARG A 1 71 ? -18.706 1.828 24.303 1.00 51.84 71 ARG A N 1
ATOM 566 C CA . ARG A 1 71 ? -20.017 1.221 24.577 1.00 51.84 71 ARG A CA 1
ATOM 567 C C . ARG A 1 71 ? -20.172 0.787 26.039 1.00 51.84 71 ARG A C 1
ATOM 569 O O . ARG A 1 71 ? -21.011 -0.056 26.317 1.00 51.84 71 ARG A O 1
ATOM 576 N N . LEU A 1 72 ? -19.396 1.341 26.975 1.00 51.16 72 LEU A N 1
ATOM 577 C CA . LEU A 1 72 ? -19.580 1.053 28.409 1.00 51.16 72 LEU A CA 1
ATOM 578 C C . LEU A 1 72 ? -19.723 2.285 29.316 1.00 51.16 72 LEU A C 1
ATOM 580 O O . LEU A 1 72 ? -19.899 2.131 30.516 1.00 51.16 72 LEU A O 1
ATOM 584 N N . SER A 1 73 ? -19.762 3.503 28.778 1.00 49.91 73 SER A N 1
ATOM 585 C CA . SER A 1 73 ? -20.122 4.705 29.546 1.00 49.91 73 SER A CA 1
ATOM 586 C C . SER A 1 73 ? -21.567 5.117 29.256 1.00 49.91 73 SER A C 1
ATOM 588 O O . SER A 1 73 ? -21.844 6.169 28.690 1.00 49.91 73 SER A O 1
ATOM 590 N N . GLY A 1 74 ? -22.494 4.231 29.610 1.00 55.12 74 GLY A N 1
ATOM 591 C CA . GLY A 1 74 ? -23.934 4.444 29.483 1.00 55.12 74 GLY A CA 1
ATOM 592 C C . GLY A 1 74 ? -24.719 3.808 30.625 1.00 55.12 74 GLY A C 1
ATOM 593 O O . GLY A 1 74 ? -25.803 3.293 30.383 1.00 55.12 74 GLY A O 1
ATOM 594 N N . GLN A 1 75 ? -24.178 3.803 31.846 1.00 45.91 75 GLN A N 1
ATOM 595 C CA . GLN A 1 75 ? -24.908 3.315 33.014 1.00 45.91 75 GLN A CA 1
ATOM 596 C C . GLN A 1 75 ? -24.858 4.346 34.151 1.00 45.91 75 GLN A C 1
ATOM 598 O O . GLN A 1 75 ? -23.915 4.377 34.935 1.00 45.91 75 GLN A O 1
ATOM 603 N N . SER A 1 76 ? -25.893 5.192 34.195 1.00 42.00 76 SER A N 1
ATOM 604 C CA . SER A 1 76 ? -26.442 5.748 35.445 1.00 42.00 76 SER A CA 1
ATOM 605 C C . SER A 1 76 ? -27.236 4.624 36.133 1.00 42.00 76 SER A C 1
ATOM 607 O O . SER A 1 76 ? -27.737 3.724 35.439 1.00 42.00 76 SER A O 1
ATOM 609 N N . PRO A 1 77 ? -27.314 4.618 37.467 1.00 52.78 77 PRO A N 1
ATOM 610 C CA . PRO A 1 77 ? -28.352 5.391 38.151 1.00 52.78 77 PRO A CA 1
ATOM 611 C C . PRO A 1 77 ? -27.788 6.579 38.925 1.00 52.78 77 PRO A C 1
ATOM 613 O O . PRO A 1 77 ? -26.880 6.389 39.761 1.00 52.78 77 PRO A O 1
#